Protein AF-A0A970EKI5-F1 (afdb_monomer_lite)

Structure (mmCIF, N/CA/C/O backbone):
data_AF-A0A970EKI5-F1
#
_entry.id   AF-A0A970EKI5-F1
#
loop_
_atom_site.group_PDB
_atom_site.id
_atom_site.type_symbol
_atom_site.label_atom_id
_atom_site.label_alt_id
_atom_site.label_comp_id
_atom_site.label_asym_id
_atom_site.label_entity_id
_atom_site.label_seq_id
_atom_site.pdbx_PDB_ins_code
_atom_site.Cartn_x
_atom_site.Cartn_y
_atom_site.Cartn_z
_atom_site.occupancy
_atom_site.B_iso_or_equiv
_atom_site.auth_seq_id
_atom_site.auth_comp_id
_atom_site.auth_asym_id
_atom_site.auth_atom_id
_atom_site.pdbx_PDB_model_num
ATOM 1 N N . THR A 1 1 ? -1.183 10.285 2.572 1.00 74.50 1 THR A N 1
ATOM 2 C CA . THR A 1 1 ? -2.508 10.358 3.240 1.00 74.50 1 THR A CA 1
ATOM 3 C C . THR A 1 1 ? -2.323 10.202 4.737 1.00 74.50 1 THR A C 1
ATOM 5 O O . THR A 1 1 ? -1.358 9.563 5.136 1.00 74.50 1 THR A O 1
ATOM 8 N N . LYS A 1 2 ? -3.168 10.831 5.566 1.00 91.69 2 LYS A N 1
ATOM 9 C CA . LYS A 1 2 ? -3.153 10.624 7.030 1.00 91.69 2 LYS A CA 1
ATOM 10 C C . LYS A 1 2 ? -3.796 9.268 7.382 1.00 91.69 2 LYS A C 1
ATOM 12 O O . LYS A 1 2 ? -4.567 8.779 6.550 1.00 91.69 2 LYS A O 1
ATOM 17 N N . PRO A 1 3 ? -3.509 8.684 8.560 1.00 95.44 3 PRO A N 1
ATOM 18 C CA . PRO A 1 3 ? -4.217 7.500 9.034 1.00 95.44 3 PRO A CA 1
ATOM 19 C C . PRO A 1 3 ? -5.734 7.721 9.072 1.00 95.44 3 PRO A C 1
ATOM 21 O O . PRO A 1 3 ? -6.184 8.809 9.442 1.00 95.44 3 PRO A O 1
ATOM 24 N N . HIS A 1 4 ? -6.514 6.730 8.644 1.00 96.38 4 HIS A N 1
ATOM 25 C CA . HIS A 1 4 ? -7.979 6.791 8.638 1.00 96.38 4 HIS A CA 1
ATOM 26 C C . HIS A 1 4 ? -8.619 5.394 8.595 1.00 96.38 4 HIS A C 1
ATOM 28 O O . HIS A 1 4 ? -7.933 4.385 8.454 1.00 96.38 4 HIS A O 1
ATOM 34 N N . VAL A 1 5 ? -9.946 5.357 8.752 1.00 97.38 5 VAL A N 1
ATOM 35 C CA . VAL A 1 5 ? -10.779 4.146 8.804 1.00 97.38 5 VAL A CA 1
ATOM 36 C C . VAL A 1 5 ? -11.978 4.300 7.870 1.00 97.38 5 VAL A C 1
ATOM 38 O O . VAL A 1 5 ? -12.521 5.398 7.713 1.00 97.38 5 VAL A O 1
ATOM 41 N N . HIS A 1 6 ? -12.423 3.181 7.304 1.00 96.31 6 HIS A N 1
ATOM 42 C CA . HIS A 1 6 ? -13.653 3.069 6.526 1.00 96.31 6 HIS A CA 1
ATOM 43 C C . HIS A 1 6 ? -14.620 2.039 7.132 1.00 96.31 6 HIS A C 1
ATOM 45 O O . HIS A 1 6 ? -14.210 1.150 7.883 1.00 96.31 6 HIS A O 1
ATOM 51 N N . ASP A 1 7 ? -15.911 2.157 6.798 1.00 96.75 7 ASP A N 1
ATOM 52 C CA . ASP A 1 7 ? -16.972 1.202 7.165 1.00 96.75 7 ASP A CA 1
ATOM 53 C C . ASP A 1 7 ? -17.109 0.033 6.165 1.00 96.75 7 ASP A C 1
ATOM 55 O O . ASP A 1 7 ? -18.027 -0.781 6.279 1.00 96.75 7 ASP A O 1
ATOM 59 N N . TYR A 1 8 ? -16.181 -0.069 5.213 1.00 97.25 8 TYR A N 1
ATOM 60 C CA . TYR A 1 8 ? -16.057 -1.118 4.201 1.00 97.25 8 TYR A CA 1
ATOM 61 C C . TYR A 1 8 ? -14.625 -1.659 4.159 1.00 97.25 8 TYR A C 1
ATOM 63 O O . TYR A 1 8 ? -13.696 -0.997 4.624 1.00 97.25 8 TYR A O 1
ATOM 71 N N . ASP A 1 9 ? -14.456 -2.854 3.592 1.00 98.06 9 ASP A N 1
ATOM 72 C CA . ASP A 1 9 ? -13.129 -3.390 3.287 1.00 98.06 9 ASP A CA 1
ATOM 73 C C . ASP A 1 9 ? -12.539 -2.626 2.088 1.00 98.06 9 ASP A C 1
ATOM 75 O O . ASP A 1 9 ? -13.264 -2.231 1.171 1.00 98.06 9 ASP A O 1
ATOM 79 N N . GLU A 1 10 ? -11.227 -2.424 2.060 1.00 97.88 10 GLU A N 1
ATOM 80 C CA . GLU A 1 10 ? -10.536 -1.750 0.958 1.00 97.88 10 GLU A CA 1
ATOM 81 C C . GLU A 1 10 ? -9.407 -2.624 0.411 1.00 97.88 10 GLU A C 1
ATOM 83 O O . GLU A 1 10 ? -8.630 -3.207 1.166 1.00 97.88 10 GLU A O 1
ATOM 88 N N . ALA A 1 11 ? -9.292 -2.701 -0.915 1.00 98.25 11 ALA A N 1
ATOM 89 C CA . ALA A 1 11 ? -8.128 -3.273 -1.579 1.00 98.25 11 ALA A CA 1
ATOM 90 C C . ALA A 1 11 ? -7.288 -2.157 -2.209 1.00 98.25 11 ALA A C 1
ATOM 92 O O . ALA A 1 11 ? -7.767 -1.419 -3.072 1.00 98.25 11 ALA A O 1
ATOM 93 N N . ILE A 1 12 ? -6.024 -2.057 -1.800 1.00 98.25 12 ILE A N 1
ATOM 94 C CA . ILE A 1 12 ? -5.054 -1.099 -2.329 1.00 98.25 12 ILE A CA 1
ATOM 95 C C . ILE A 1 12 ? -4.026 -1.857 -3.165 1.00 98.25 12 ILE A C 1
ATOM 97 O O . ILE A 1 12 ? -3.293 -2.705 -2.657 1.00 98.25 12 ILE A O 1
ATOM 101 N N . PHE A 1 13 ? -3.956 -1.538 -4.451 1.00 98.31 13 PHE A N 1
ATOM 102 C CA . PHE A 1 13 ? -3.030 -2.147 -5.399 1.00 98.31 13 PHE A CA 1
ATOM 103 C C . PHE A 1 13 ? -1.867 -1.205 -5.694 1.00 98.31 13 PHE A C 1
ATOM 105 O O . PHE A 1 13 ? -2.082 -0.068 -6.113 1.00 98.31 13 PHE A O 1
ATOM 112 N N . PHE A 1 14 ? -0.646 -1.711 -5.536 1.00 98.25 14 PHE A N 1
ATOM 113 C CA . PHE A 1 14 ? 0.605 -1.073 -5.937 1.00 98.25 14 PHE A CA 1
ATOM 114 C C . PHE A 1 14 ? 1.141 -1.806 -7.162 1.00 98.25 14 PHE A C 1
ATOM 116 O O . PHE A 1 14 ? 1.590 -2.947 -7.051 1.00 98.25 14 PHE A O 1
ATOM 123 N N . LEU A 1 15 ? 1.058 -1.180 -8.334 1.00 98.12 15 LEU A N 1
ATOM 124 C CA . LEU A 1 15 ? 1.368 -1.816 -9.616 1.00 98.12 15 LEU A CA 1
ATOM 125 C C . LEU A 1 15 ? 2.459 -1.039 -10.349 1.00 98.12 15 LEU A C 1
ATOM 127 O O . LEU A 1 15 ? 2.325 0.167 -10.561 1.00 98.12 15 LEU A O 1
ATOM 131 N N . GLY A 1 16 ? 3.516 -1.732 -10.771 1.00 97.88 16 GLY A N 1
ATOM 132 C CA . GLY A 1 16 ? 4.555 -1.136 -11.607 1.00 97.88 16 GLY A CA 1
ATOM 133 C C . GLY A 1 16 ? 4.039 -0.729 -12.987 1.00 97.88 16 GLY A C 1
ATOM 134 O O . GLY A 1 16 ? 3.025 -1.237 -13.466 1.00 97.88 16 GLY A O 1
ATOM 135 N N . SER A 1 17 ? 4.738 0.204 -13.634 1.00 97.12 17 SER A N 1
ATOM 136 C CA . SER A 1 17 ? 4.330 0.758 -14.935 1.00 97.12 17 SER A CA 1
ATOM 137 C C . SER A 1 17 ? 4.929 0.065 -16.163 1.00 97.12 17 SER A C 1
ATOM 139 O O . SER A 1 17 ? 4.535 0.404 -17.277 1.00 97.12 17 SER A O 1
ATOM 141 N N . ASP A 1 18 ? 5.870 -0.877 -16.010 1.00 95.44 18 ASP A N 1
ATOM 142 C CA . ASP A 1 18 ? 6.498 -1.563 -17.151 1.00 95.44 18 ASP A CA 1
ATOM 143 C C . ASP A 1 18 ? 5.675 -2.793 -17.579 1.00 95.44 18 ASP A C 1
ATOM 145 O O . ASP A 1 18 ? 5.726 -3.829 -16.912 1.00 95.44 18 ASP A O 1
ATOM 149 N N . PRO A 1 19 ? 4.961 -2.749 -18.722 1.00 93.69 19 PRO A N 1
ATOM 150 C CA . PRO A 1 19 ? 4.117 -3.861 -19.162 1.00 93.69 19 PRO A CA 1
ATOM 151 C C . PRO A 1 19 ? 4.920 -5.096 -19.595 1.00 93.69 19 PRO A C 1
ATOM 153 O O . PRO A 1 19 ? 4.339 -6.139 -19.884 1.00 93.69 19 PRO A O 1
ATOM 156 N N . ARG A 1 20 ? 6.251 -4.993 -19.692 1.00 96.62 20 ARG A N 1
ATOM 157 C CA . ARG A 1 20 ? 7.136 -6.118 -20.022 1.00 96.62 20 ARG A CA 1
ATOM 158 C C . ARG A 1 20 ? 7.730 -6.771 -18.775 1.00 96.62 20 ARG A C 1
ATOM 160 O O . ARG A 1 20 ? 8.353 -7.821 -18.900 1.00 96.62 20 ARG A O 1
ATOM 167 N N . ASN A 1 21 ? 7.558 -6.169 -17.596 1.00 95.69 21 ASN A N 1
ATOM 168 C CA . ASN A 1 21 ? 8.081 -6.684 -16.336 1.00 95.69 21 ASN A CA 1
ATOM 169 C C . ASN A 1 21 ? 7.109 -6.424 -15.173 1.00 95.69 21 ASN A C 1
ATOM 171 O O . ASN A 1 21 ? 7.298 -5.513 -14.373 1.00 95.69 21 ASN A O 1
ATOM 175 N N . PHE A 1 22 ? 6.090 -7.275 -15.049 1.00 92.50 22 PHE A N 1
ATOM 176 C CA . PHE A 1 22 ? 5.058 -7.169 -14.009 1.00 92.50 22 PHE A CA 1
ATOM 177 C C . PHE A 1 22 ? 5.540 -7.452 -12.581 1.00 92.50 22 PHE A C 1
ATOM 179 O O . PHE A 1 22 ? 4.764 -7.284 -11.648 1.00 92.50 22 PHE A O 1
ATOM 186 N N . SER A 1 23 ? 6.780 -7.906 -12.398 1.00 95.94 23 SER A N 1
ATOM 187 C CA . SER A 1 23 ? 7.359 -8.161 -11.072 1.00 95.94 23 SER A CA 1
ATOM 188 C C . SER A 1 23 ? 8.120 -6.955 -10.519 1.00 95.94 23 SER A C 1
ATOM 190 O O . SER A 1 23 ? 8.508 -6.969 -9.352 1.00 95.94 23 SER A O 1
ATOM 192 N N . ASP A 1 24 ? 8.359 -5.937 -11.348 1.00 97.25 24 ASP A N 1
ATOM 193 C CA . ASP A 1 24 ? 9.043 -4.699 -10.978 1.00 97.25 24 ASP A CA 1
ATOM 194 C C . ASP A 1 24 ? 8.011 -3.639 -10.589 1.00 97.25 24 ASP A C 1
ATOM 196 O O . ASP A 1 24 ? 7.162 -3.270 -11.399 1.00 97.25 24 ASP A O 1
ATOM 200 N N . LEU A 1 25 ? 8.075 -3.144 -9.351 1.00 98.31 25 LEU A N 1
ATOM 201 C CA . LEU A 1 25 ? 7.245 -2.017 -8.924 1.00 98.31 25 LEU A CA 1
ATOM 202 C C . LEU A 1 25 ? 7.778 -0.701 -9.495 1.00 98.31 25 LEU A C 1
ATOM 204 O O . LEU A 1 25 ? 6.999 0.210 -9.748 1.00 98.31 25 LEU A O 1
ATOM 208 N N . GLY A 1 26 ? 9.091 -0.585 -9.703 1.00 97.88 26 GLY A N 1
ATOM 209 C CA . GLY A 1 26 ? 9.744 0.670 -10.068 1.00 97.88 26 GLY A CA 1
ATOM 210 C C . GLY A 1 26 ? 9.989 1.616 -8.888 1.00 97.88 26 GLY A C 1
ATOM 211 O O . GLY A 1 26 ? 10.246 2.803 -9.097 1.00 97.88 26 GLY A O 1
ATOM 212 N N . GLY A 1 27 ? 9.907 1.131 -7.649 1.00 97.56 27 GLY A N 1
ATOM 213 C CA . GLY A 1 27 ? 10.116 1.933 -6.446 1.00 97.56 27 GLY A CA 1
ATOM 214 C C . GLY A 1 27 ? 10.036 1.113 -5.163 1.00 97.56 27 GLY A C 1
ATOM 215 O O . GLY A 1 27 ? 9.919 -0.107 -5.203 1.00 97.56 27 GLY A O 1
ATOM 216 N N . GLU A 1 28 ? 10.089 1.802 -4.027 1.00 98.50 28 GLU A N 1
ATOM 217 C CA . GLU A 1 28 ? 9.956 1.220 -2.689 1.00 98.50 28 GLU A CA 1
ATOM 218 C C . GLU A 1 28 ? 8.917 2.013 -1.898 1.00 98.50 28 GLU A C 1
ATOM 220 O O . GLU A 1 28 ? 8.952 3.251 -1.860 1.00 98.50 28 GLU A O 1
ATOM 225 N N . VAL A 1 29 ? 7.984 1.298 -1.279 1.00 98.50 29 VAL A N 1
ATOM 226 C CA . VAL A 1 29 ? 6.838 1.861 -0.566 1.00 98.50 29 VAL A CA 1
ATOM 227 C C . VAL A 1 29 ? 6.826 1.340 0.864 1.00 98.50 29 VAL A C 1
ATOM 229 O O . VAL A 1 29 ? 7.063 0.162 1.110 1.00 98.50 29 VAL A O 1
ATOM 232 N N . GLU A 1 30 ? 6.523 2.231 1.803 1.00 98.44 30 GLU A N 1
ATOM 233 C CA . GLU A 1 30 ? 6.135 1.891 3.168 1.00 98.44 30 GLU A CA 1
ATOM 234 C C . GLU A 1 30 ? 4.628 2.106 3.334 1.00 98.44 30 GLU A C 1
ATOM 236 O O . GLU A 1 30 ? 4.093 3.150 2.948 1.00 98.44 30 GLU A O 1
ATOM 241 N N . PHE A 1 31 ? 3.957 1.126 3.926 1.00 98.19 31 PHE A N 1
ATOM 242 C CA . PHE A 1 31 ? 2.548 1.181 4.287 1.00 98.19 31 PHE A CA 1
ATOM 243 C C . PHE A 1 31 ? 2.371 0.901 5.777 1.00 98.19 31 PHE A C 1
ATOM 245 O O . PHE A 1 31 ? 2.922 -0.073 6.293 1.00 98.19 31 PHE A O 1
ATOM 252 N N . SER A 1 32 ? 1.593 1.745 6.454 1.00 98.19 32 SER A N 1
ATOM 253 C CA . SER A 1 32 ? 1.224 1.561 7.861 1.00 98.19 32 SER A CA 1
ATOM 254 C C . SER A 1 32 ? -0.210 1.060 8.016 1.00 98.19 32 SER A C 1
ATOM 256 O O . SER A 1 32 ? -1.118 1.559 7.345 1.00 98.19 32 SER A O 1
ATOM 258 N N . ILE A 1 33 ? -0.406 0.100 8.921 1.00 97.94 33 ILE A N 1
ATOM 259 C CA . ILE A 1 33 ? -1.707 -0.490 9.261 1.00 97.94 33 ILE A CA 1
ATOM 260 C C . ILE A 1 33 ? -1.721 -0.940 1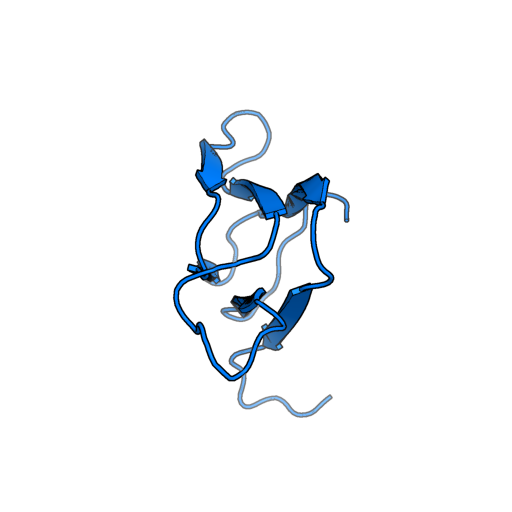0.723 1.00 97.94 3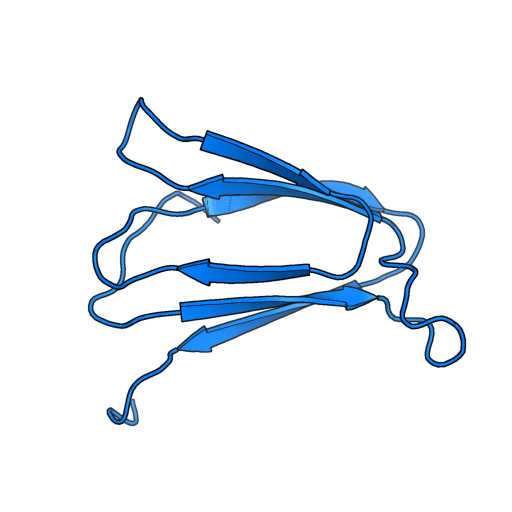3 ILE A C 1
ATOM 262 O O . ILE A 1 33 ? -0.722 -1.452 11.216 1.00 97.94 33 ILE A O 1
ATOM 266 N N . GLY A 1 34 ? -2.840 -0.759 11.417 1.00 97.00 34 GLY A N 1
ATOM 267 C CA . GLY A 1 34 ? -2.986 -1.137 12.824 1.00 97.00 34 GLY A CA 1
ATOM 268 C C . GLY A 1 34 ? -3.628 -0.034 13.658 1.00 97.00 34 GLY A C 1
ATOM 269 O O . GLY A 1 34 ? -4.010 1.010 13.136 1.00 97.00 34 GLY A O 1
ATOM 270 N N . ALA A 1 35 ? -3.791 -0.283 14.956 1.00 95.00 35 ALA A N 1
ATOM 271 C CA . ALA A 1 35 ? -4.334 0.707 15.881 1.00 95.00 35 ALA A CA 1
ATOM 272 C C . ALA A 1 35 ? -3.382 1.906 16.046 1.00 95.00 35 ALA A C 1
ATOM 274 O O . ALA A 1 35 ? -2.171 1.771 15.886 1.00 95.00 35 ALA A O 1
ATOM 275 N N . GLU A 1 36 ? -3.935 3.075 16.384 1.00 90.81 36 GLU A N 1
ATOM 276 C CA . GLU A 1 36 ? -3.137 4.286 16.606 1.00 90.81 36 GLU A CA 1
ATOM 277 C C . GLU A 1 36 ? -2.110 4.064 17.729 1.00 90.81 36 GLU A C 1
ATOM 279 O O . GLU A 1 36 ? -2.475 3.695 18.846 1.00 90.81 36 GLU A O 1
ATOM 284 N N . GLY A 1 37 ? -0.830 4.290 17.426 1.00 93.38 37 GLY A N 1
ATOM 285 C CA . GLY A 1 37 ? 0.291 4.055 18.342 1.00 93.38 37 GLY A CA 1
ATOM 286 C C . GLY A 1 37 ? 0.829 2.619 18.366 1.00 93.38 37 GLY A C 1
ATOM 287 O O . GLY A 1 37 ? 1.853 2.375 19.006 1.00 93.38 37 GLY A O 1
ATOM 288 N N . GLU A 1 38 ? 0.184 1.688 17.662 1.00 96.12 38 GLU A N 1
ATOM 289 C CA . GLU A 1 38 ? 0.583 0.280 17.528 1.00 96.12 38 GLU A CA 1
ATOM 290 C C . GLU A 1 38 ? 0.652 -0.143 16.048 1.00 96.12 38 GLU A C 1
ATOM 292 O O . GLU A 1 38 ? 0.450 -1.309 15.707 1.00 96.12 38 GLU A O 1
ATOM 297 N N . GLU A 1 39 ? 0.909 0.801 15.139 1.00 96.69 39 GLU A N 1
ATOM 298 C CA . GLU A 1 39 ? 0.895 0.534 13.704 1.00 96.69 39 GLU A CA 1
ATOM 299 C C . GLU A 1 39 ? 2.066 -0.361 13.279 1.00 96.69 39 GLU A C 1
ATOM 301 O O . GLU A 1 39 ? 3.244 -0.067 13.512 1.00 96.69 39 GLU A O 1
ATOM 306 N N . GLU A 1 40 ? 1.749 -1.415 12.537 1.00 97.50 40 GLU A N 1
ATOM 307 C CA . GLU A 1 40 ? 2.728 -2.205 11.811 1.00 97.50 40 GLU A CA 1
ATOM 308 C C . GLU A 1 40 ? 3.151 -1.472 10.535 1.00 97.50 40 GLU A C 1
ATOM 310 O O . GLU A 1 40 ? 2.332 -0.873 9.829 1.00 97.50 40 GLU A O 1
ATOM 315 N N . LYS A 1 41 ? 4.449 -1.526 10.219 1.00 97.62 41 LYS A N 1
ATOM 316 C CA . LYS A 1 41 ? 5.020 -0.928 9.007 1.00 97.62 41 LYS A CA 1
ATOM 317 C C . LYS A 1 41 ? 5.511 -2.009 8.066 1.00 97.62 41 LYS A C 1
ATOM 319 O O . LYS A 1 41 ? 6.417 -2.769 8.399 1.00 97.62 41 LYS A O 1
ATOM 324 N N . TYR A 1 42 ? 4.963 -2.004 6.862 1.00 98.19 42 TYR A N 1
ATOM 325 C CA . TYR A 1 42 ? 5.339 -2.907 5.788 1.00 98.19 42 TYR A CA 1
ATOM 326 C C . TYR A 1 42 ? 6.111 -2.135 4.731 1.00 98.19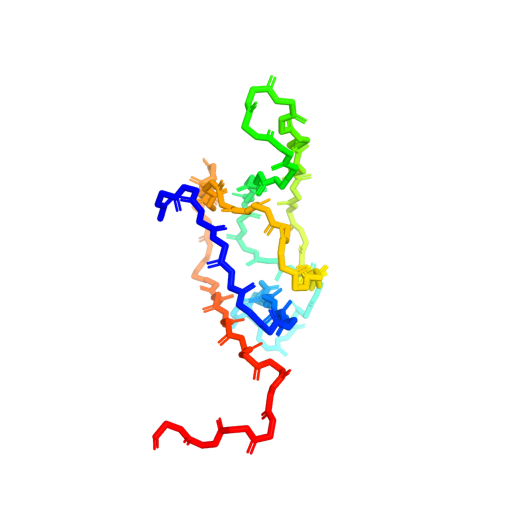 42 TYR A C 1
ATOM 328 O O . TYR A 1 42 ? 5.589 -1.175 4.172 1.00 98.19 42 TYR A O 1
ATOM 336 N N . ILE A 1 43 ? 7.349 -2.551 4.462 1.00 98.44 43 ILE A N 1
ATOM 337 C CA . ILE A 1 43 ? 8.198 -1.973 3.416 1.00 98.44 43 ILE A CA 1
ATOM 338 C C . ILE A 1 43 ? 8.354 -3.007 2.305 1.00 98.44 43 ILE A C 1
ATOM 340 O O . ILE A 1 43 ? 8.713 -4.153 2.576 1.00 98.44 43 ILE A O 1
ATOM 344 N N . PHE A 1 44 ? 8.076 -2.610 1.067 1.00 98.44 44 PHE A N 1
ATOM 345 C CA . PHE A 1 44 ? 8.137 -3.493 -0.093 1.00 98.44 44 PHE A CA 1
ATOM 346 C C . PHE A 1 44 ? 8.582 -2.751 -1.358 1.00 98.44 44 PHE A C 1
ATOM 348 O O . PHE A 1 44 ? 8.319 -1.562 -1.535 1.00 98.44 44 PHE A O 1
ATOM 355 N N . ASP A 1 45 ? 9.241 -3.483 -2.255 1.00 97.75 45 ASP A N 1
ATOM 356 C CA . ASP A 1 45 ? 9.784 -3.008 -3.535 1.00 97.75 45 ASP A CA 1
ATOM 357 C C . ASP A 1 45 ? 9.223 -3.777 -4.749 1.00 97.75 45 ASP A C 1
ATOM 359 O O . ASP A 1 45 ? 9.693 -3.636 -5.879 1.00 97.75 45 ASP A O 1
ATOM 363 N N . LYS A 1 46 ? 8.188 -4.592 -4.521 1.00 98.06 46 LYS A N 1
ATOM 364 C CA . LYS A 1 46 ? 7.498 -5.391 -5.542 1.00 98.06 46 LYS A CA 1
ATOM 365 C C . LYS A 1 46 ? 6.017 -5.036 -5.607 1.00 98.06 46 LYS A C 1
ATOM 367 O O . LYS A 1 46 ? 5.456 -4.599 -4.596 1.00 98.06 46 LYS A O 1
ATOM 372 N N . PRO A 1 47 ? 5.358 -5.256 -6.759 1.00 98.31 47 PRO A N 1
ATOM 373 C CA . PRO A 1 47 ? 3.921 -5.074 -6.872 1.00 98.31 47 PRO A CA 1
ATOM 374 C C . PRO A 1 47 ? 3.189 -5.873 -5.798 1.00 98.31 47 PRO A C 1
ATOM 376 O O . PRO A 1 47 ? 3.460 -7.056 -5.593 1.00 98.31 47 PRO A O 1
ATOM 379 N N . THR A 1 48 ? 2.308 -5.191 -5.075 1.00 98.50 48 THR A N 1
ATOM 380 C CA . THR A 1 48 ? 1.703 -5.686 -3.835 1.00 98.50 48 THR A CA 1
ATOM 381 C C . THR A 1 48 ? 0.240 -5.269 -3.795 1.00 98.50 48 THR A C 1
ATOM 383 O O . THR A 1 48 ? -0.106 -4.156 -4.188 1.00 98.50 48 THR A O 1
ATOM 386 N N . ALA A 1 49 ? -0.623 -6.162 -3.318 1.00 97.94 49 ALA A N 1
ATOM 387 C CA . ALA A 1 49 ? -1.995 -5.835 -2.961 1.00 97.94 49 ALA A CA 1
ATOM 388 C C . ALA A 1 49 ? -2.123 -5.885 -1.438 1.00 97.94 49 ALA A C 1
ATOM 390 O O . ALA A 1 49 ? -1.758 -6.886 -0.821 1.00 97.94 49 ALA A O 1
ATOM 391 N N . VAL A 1 50 ? -2.639 -4.814 -0.845 1.00 98.06 50 VAL A N 1
ATOM 392 C CA . VAL A 1 50 ? -2.968 -4.761 0.578 1.00 98.06 50 VAL A CA 1
ATOM 393 C C . VAL A 1 50 ? -4.480 -4.770 0.713 1.00 98.06 50 VAL A C 1
ATOM 395 O O . VAL A 1 50 ? -5.156 -3.927 0.131 1.00 98.06 50 VAL A O 1
ATOM 398 N N . VAL A 1 51 ? -5.008 -5.732 1.467 1.00 97.94 51 VAL A N 1
ATOM 399 C CA . VAL A 1 51 ? -6.435 -5.805 1.788 1.00 97.94 51 VAL A CA 1
ATOM 400 C C . VAL A 1 51 ? -6.610 -5.336 3.223 1.00 97.94 51 VAL A C 1
ATOM 402 O O . VAL A 1 51 ? -6.131 -5.986 4.151 1.00 97.94 51 VAL A O 1
ATOM 405 N N . VAL A 1 52 ? -7.267 -4.195 3.389 1.00 98.19 52 VAL A N 1
ATOM 406 C CA . VAL A 1 52 ? -7.556 -3.579 4.680 1.00 98.19 52 VAL A CA 1
ATOM 407 C C . VAL A 1 52 ? -8.985 -3.950 5.081 1.00 98.19 52 VAL A C 1
ATOM 409 O O . VAL A 1 52 ? -9.927 -3.547 4.394 1.00 98.19 52 VAL A O 1
ATOM 412 N N . PRO A 1 53 ? -9.186 -4.709 6.172 1.00 97.75 53 PRO A N 1
ATOM 413 C CA . PRO A 1 53 ? -10.526 -4.983 6.674 1.00 97.75 53 PRO A CA 1
ATOM 414 C C . PRO A 1 53 ? -11.226 -3.710 7.166 1.00 97.75 53 PRO A C 1
ATOM 416 O O . PRO A 1 53 ? -10.589 -2.787 7.683 1.00 97.75 53 PRO A O 1
ATOM 419 N N . LYS A 1 54 ? -12.556 -3.684 7.083 1.00 97.44 54 LYS A N 1
ATOM 420 C CA . LYS A 1 54 ? -13.392 -2.611 7.628 1.00 97.44 54 LYS A CA 1
ATOM 421 C C . LYS A 1 54 ? -13.057 -2.347 9.095 1.00 97.44 54 LYS A C 1
ATOM 423 O O . LYS A 1 54 ? -12.851 -3.273 9.881 1.00 97.44 54 LYS A O 1
ATOM 428 N N . GLY A 1 55 ? -13.056 -1.077 9.485 1.00 97.38 55 GLY A N 1
ATOM 429 C CA . GLY A 1 55 ? -12.747 -0.680 10.859 1.00 97.38 55 GLY A CA 1
ATOM 430 C C . GLY A 1 55 ? -11.259 -0.706 11.229 1.00 97.38 55 GLY A C 1
ATOM 431 O O . GLY A 1 55 ? -10.937 -0.316 12.348 1.00 97.38 55 GLY A O 1
ATOM 432 N N . VAL A 1 56 ? -10.354 -1.123 10.335 1.00 98.06 56 VAL A N 1
ATOM 433 C CA . VAL A 1 56 ? -8.909 -1.148 10.611 1.00 98.06 56 VAL A CA 1
ATOM 434 C C . VAL A 1 56 ? -8.267 0.179 10.196 1.00 98.06 56 VAL A C 1
ATOM 436 O O . VAL A 1 56 ? -8.372 0.563 9.023 1.00 98.06 56 VAL A O 1
ATOM 439 N N . PRO A 1 57 ? -7.600 0.904 11.119 1.00 97.81 57 PRO A N 1
ATOM 440 C CA . PRO A 1 57 ? -6.863 2.096 10.743 1.00 97.81 57 PRO A CA 1
ATOM 441 C C . PRO A 1 57 ? -5.677 1.727 9.858 1.00 97.81 57 PRO A C 1
ATOM 443 O O . PRO A 1 57 ? -4.953 0.759 10.094 1.00 97.81 57 PRO A O 1
ATOM 446 N N . HIS A 1 58 ? -5.511 2.494 8.794 1.00 97.94 58 HIS A N 1
ATOM 447 C CA . HIS A 1 58 ? -4.460 2.293 7.810 1.00 9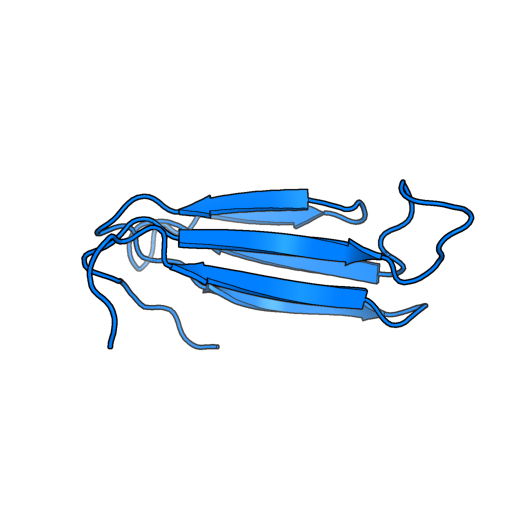7.94 58 HIS A CA 1
ATOM 448 C C . HIS A 1 58 ? -4.004 3.638 7.254 1.00 97.94 58 HIS A C 1
ATOM 450 O O . HIS A 1 58 ? -4.625 4.667 7.534 1.00 97.94 58 HIS A O 1
ATOM 456 N N . CYS A 1 59 ? -2.942 3.616 6.440 1.00 97.19 59 CYS A N 1
ATOM 457 C CA . CYS A 1 59 ? -2.137 4.776 6.054 1.00 97.19 59 CYS A CA 1
ATOM 458 C C . CYS A 1 59 ? -1.274 5.325 7.214 1.00 97.19 59 CYS A C 1
ATOM 460 O O . CYS A 1 59 ? -1.598 5.123 8.382 1.00 97.19 59 CYS A O 1
ATOM 462 N N . PRO A 1 60 ? -0.173 6.046 6.911 1.00 97.00 60 PRO A N 1
ATOM 463 C CA . PRO A 1 60 ? 0.235 6.561 5.596 1.00 97.00 60 PRO A CA 1
ATOM 464 C C . PRO A 1 60 ? 0.757 5.513 4.600 1.00 97.00 60 PRO A C 1
ATOM 466 O O . PRO A 1 60 ? 1.301 4.481 4.975 1.00 97.00 60 PRO A O 1
ATOM 469 N N . ILE A 1 61 ? 0.618 5.846 3.311 1.00 97.56 61 ILE A N 1
ATOM 470 C CA . ILE A 1 61 ? 1.465 5.338 2.223 1.00 97.56 61 ILE A CA 1
ATOM 471 C C . ILE A 1 61 ? 2.617 6.330 2.054 1.00 97.56 61 ILE A C 1
ATOM 473 O O . ILE A 1 61 ? 2.372 7.525 1.843 1.00 97.56 61 ILE A O 1
ATOM 477 N N . VAL A 1 62 ? 3.855 5.849 2.127 1.00 97.31 62 VAL A N 1
ATOM 478 C CA . VAL A 1 62 ? 5.070 6.650 1.940 1.00 97.31 62 VAL A CA 1
ATOM 479 C C . VAL A 1 62 ? 5.909 6.043 0.823 1.00 97.31 62 VAL A C 1
ATOM 481 O O . VAL A 1 62 ? 6.424 4.938 0.955 1.00 97.31 62 VAL A O 1
ATOM 484 N N . THR A 1 63 ? 6.109 6.790 -0.260 1.00 97.50 63 THR A N 1
ATOM 485 C CA . THR A 1 63 ? 7.077 6.423 -1.301 1.00 97.50 63 THR A CA 1
ATOM 486 C C . THR A 1 63 ? 8.485 6.729 -0.797 1.00 97.50 63 THR A C 1
ATOM 488 O O . THR A 1 63 ? 8.870 7.895 -0.705 1.00 97.50 63 THR A O 1
ATOM 491 N N . LYS A 1 64 ? 9.249 5.692 -0.446 1.00 97.75 64 LYS A N 1
ATOM 492 C CA . LYS A 1 64 ? 10.634 5.809 0.042 1.00 97.75 64 LYS A CA 1
ATOM 493 C C . LYS A 1 64 ? 11.608 6.074 -1.101 1.00 97.75 64 LYS A C 1
ATOM 495 O O . LYS A 1 64 ? 12.528 6.875 -0.957 1.00 97.75 64 LYS A O 1
ATOM 500 N N . ARG A 1 65 ? 11.383 5.417 -2.242 1.00 98.12 65 ARG A N 1
ATOM 501 C CA . ARG A 1 65 ? 12.183 5.546 -3.464 1.00 98.12 65 ARG A CA 1
ATOM 502 C C . ARG A 1 65 ? 11.286 5.440 -4.691 1.00 98.12 65 ARG A C 1
ATOM 504 O O . ARG A 1 65 ? 10.337 4.660 -4.697 1.00 98.12 65 ARG A O 1
ATOM 511 N N . ILE A 1 66 ? 11.609 6.201 -5.732 1.00 97.19 66 ILE A N 1
ATOM 512 C CA . ILE A 1 66 ? 10.956 6.118 -7.038 1.00 97.19 66 ILE A CA 1
ATOM 513 C C . ILE A 1 66 ? 12.014 6.103 -8.141 1.00 97.19 66 ILE A C 1
ATOM 515 O O . ILE A 1 66 ? 12.859 6.992 -8.213 1.00 97.19 66 ILE A O 1
ATOM 519 N N . GLU A 1 67 ? 11.975 5.073 -8.978 1.00 97.31 67 GLU A N 1
ATOM 520 C CA . GLU A 1 67 ? 12.863 4.898 -10.135 1.00 97.31 67 GLU A CA 1
ATOM 521 C C . GLU A 1 67 ? 12.061 4.969 -11.439 1.00 97.31 67 GLU A C 1
ATOM 523 O O . GLU A 1 67 ? 12.488 5.592 -12.411 1.00 97.31 67 GLU A O 1
ATOM 528 N N . LYS A 1 68 ? 10.860 4.381 -11.437 1.00 96.38 68 LYS A N 1
ATOM 529 C CA . LYS A 1 68 ? 9.851 4.482 -12.492 1.00 96.38 68 LYS A CA 1
ATOM 530 C C . LYS A 1 68 ? 8.503 4.846 -11.861 1.00 96.38 68 LYS A C 1
ATOM 532 O O . LYS A 1 68 ? 8.274 4.542 -10.690 1.00 96.38 68 LYS A O 1
ATOM 537 N N . PRO A 1 69 ? 7.582 5.473 -12.610 1.00 96.19 69 PRO A N 1
ATOM 538 C CA . PRO A 1 69 ? 6.219 5.668 -12.134 1.00 96.19 69 PRO A CA 1
ATOM 539 C C . PRO A 1 69 ? 5.569 4.331 -11.760 1.00 96.19 69 PRO A C 1
ATOM 541 O O . PRO A 1 69 ? 5.839 3.309 -12.389 1.00 96.19 69 PRO A O 1
ATOM 544 N N . PHE A 1 70 ? 4.671 4.348 -10.786 1.00 97.44 70 PHE A N 1
ATOM 545 C CA . PHE A 1 70 ? 3.822 3.211 -10.450 1.00 97.44 70 PHE A CA 1
ATOM 546 C C . PHE A 1 70 ? 2.428 3.703 -10.075 1.00 97.44 70 PHE A C 1
ATOM 548 O O . PHE A 1 70 ? 2.236 4.867 -9.712 1.00 97.44 70 PHE A O 1
ATOM 555 N N . LEU A 1 71 ? 1.445 2.823 -10.212 1.00 96.94 71 LEU A N 1
ATOM 556 C CA . LEU A 1 71 ? 0.054 3.093 -9.889 1.00 96.94 71 LEU A CA 1
ATOM 557 C C . LEU A 1 71 ? -0.229 2.679 -8.445 1.00 96.94 71 LEU A C 1
ATOM 559 O O . LEU A 1 71 ? 0.128 1.576 -8.032 1.00 96.94 71 LEU A O 1
ATOM 563 N N . VAL A 1 72 ? -0.932 3.547 -7.720 1.00 97.62 72 VAL A N 1
ATOM 564 C CA . VAL A 1 72 ? -1.630 3.193 -6.482 1.00 97.62 72 VAL A CA 1
ATOM 565 C C . VAL A 1 72 ? -3.122 3.305 -6.753 1.00 97.62 72 VAL A C 1
ATOM 567 O O . VAL A 1 72 ? -3.613 4.388 -7.071 1.00 97.62 72 VAL A O 1
ATOM 570 N N . MET A 1 73 ? -3.838 2.191 -6.658 1.00 97.62 73 MET A N 1
ATOM 571 C CA . MET A 1 73 ? -5.278 2.131 -6.889 1.00 97.62 73 MET A CA 1
ATOM 572 C C . MET A 1 73 ? -5.971 1.622 -5.632 1.00 97.62 73 MET A C 1
ATOM 574 O O . MET A 1 73 ? -5.759 0.481 -5.238 1.00 97.62 73 MET A O 1
ATOM 578 N N . ALA A 1 74 ? -6.798 2.468 -5.026 1.00 96.81 74 ALA A N 1
ATOM 579 C CA . ALA A 1 74 ? -7.630 2.114 -3.884 1.00 96.81 74 ALA A CA 1
ATOM 580 C C . ALA A 1 74 ? -9.044 1.769 -4.366 1.00 96.81 74 ALA A C 1
ATOM 582 O O . ALA A 1 74 ? -9.660 2.540 -5.109 1.00 96.81 74 ALA A O 1
ATOM 583 N N . VAL A 1 75 ? -9.533 0.593 -3.980 1.00 97.25 75 VAL A N 1
ATOM 584 C CA . VAL A 1 75 ? -10.837 0.062 -4.380 1.00 97.25 75 VAL A CA 1
ATOM 585 C C . VAL A 1 75 ? -11.651 -0.239 -3.129 1.00 97.25 75 VAL A C 1
ATOM 587 O O . VAL A 1 75 ? -11.342 -1.174 -2.391 1.00 97.25 75 VAL A O 1
ATOM 590 N N . SER A 1 76 ? -12.720 0.528 -2.916 1.00 97.00 76 SER A N 1
ATOM 591 C CA . SER A 1 76 ? -13.717 0.243 -1.883 1.00 97.00 76 SER A CA 1
ATOM 592 C C . SER A 1 76 ? -14.482 -1.032 -2.246 1.00 97.00 76 SER A C 1
ATOM 594 O O . SER A 1 76 ? -15.149 -1.089 -3.281 1.00 97.00 76 SER A O 1
ATOM 596 N N . LEU A 1 77 ? -14.404 -2.056 -1.401 1.00 96.50 77 LEU A N 1
ATOM 597 C CA . LEU A 1 77 ? -15.113 -3.320 -1.580 1.00 96.50 77 LEU A CA 1
ATOM 598 C C . LEU A 1 77 ? -16.494 -3.212 -0.927 1.00 96.50 77 LEU A C 1
ATOM 600 O O . LEU A 1 77 ? -16.734 -3.689 0.181 1.00 96.50 77 LEU A O 1
ATOM 604 N N . THR A 1 78 ? -17.406 -2.523 -1.608 1.00 95.38 78 THR A N 1
ATOM 605 C CA . THR A 1 78 ? -18.773 -2.302 -1.130 1.00 95.38 78 THR A CA 1
ATOM 606 C C . THR A 1 78 ? -19.777 -2.370 -2.277 1.00 95.38 78 THR A C 1
ATOM 608 O O . THR A 1 78 ? -19.471 -2.032 -3.417 1.00 95.38 78 THR A O 1
ATOM 611 N N . ASP A 1 79 ? -20.988 -2.820 -1.962 1.00 92.12 7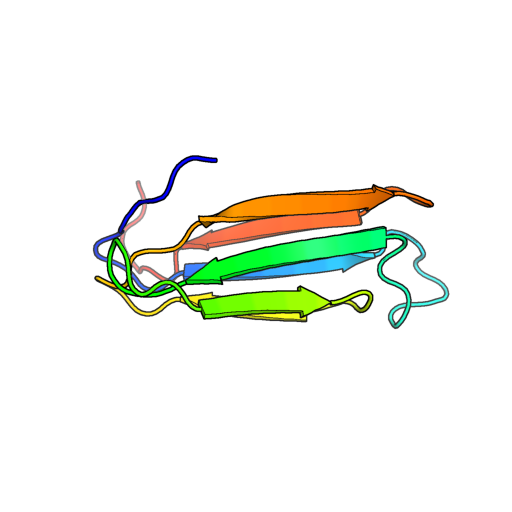9 ASP A N 1
ATOM 612 C CA . ASP A 1 79 ? -22.165 -2.788 -2.830 1.00 92.12 79 ASP A CA 1
ATOM 613 C C . ASP A 1 79 ? -22.854 -1.412 -2.845 1.00 92.12 79 ASP A C 1
ATOM 615 O O . ASP A 1 79 ? -23.704 -1.146 -3.697 1.00 92.12 79 ASP A O 1
ATOM 619 N N . LYS A 1 80 ? -22.473 -0.515 -1.928 1.00 86.88 80 LYS A N 1
ATOM 620 C CA . LYS A 1 80 ? -22.950 0.865 -1.896 1.00 86.88 80 LYS A CA 1
ATOM 621 C C . LYS A 1 80 ? -22.300 1.650 -3.034 1.00 86.88 80 LYS A C 1
ATOM 623 O O . LYS A 1 80 ? -21.124 2.007 -2.976 1.00 86.88 80 LYS A O 1
ATOM 628 N N . THR A 1 81 ? -23.071 1.980 -4.061 1.00 77.38 81 THR A N 1
ATOM 629 C CA . THR A 1 81 ? -22.688 3.043 -4.996 1.00 77.38 81 THR A CA 1
ATOM 630 C C . THR A 1 81 ? -22.826 4.387 -4.283 1.00 77.38 81 THR A C 1
ATOM 632 O O . THR A 1 81 ? -23.851 4.618 -3.640 1.00 77.38 81 THR A O 1
ATOM 635 N N . LYS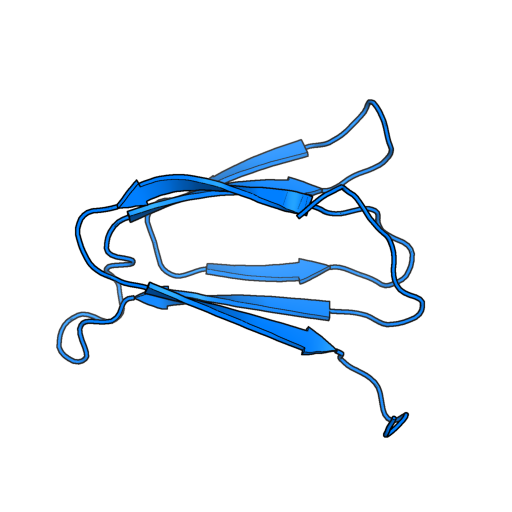 A 1 82 ? -21.794 5.238 -4.356 1.00 58.16 82 LYS A N 1
ATOM 636 C CA . LYS A 1 82 ? -21.867 6.624 -3.863 1.00 58.16 82 LYS A CA 1
ATOM 637 C C . LYS A 1 82 ? -23.062 7.376 -4.439 1.00 58.16 82 LYS A C 1
ATOM 639 O O . LYS A 1 82 ? -23.357 7.160 -5.635 1.00 58.16 82 LYS A O 1
#

Radius of gyration: 13.41 Å; chains: 1; bounding box: 36×19×38 Å

Secondary structure (DSSP, 8-state):
---B--SSEEEEEEEES-TT-TT--SEEEEEEESSTT--EEEEESS-EEEEE-TT--EEEEEEEEESS-EEEEEEEE-S---

Sequence (82 aa):
TKPHVHDYDEAIFFLGSDPRNFSDLGGEVEFSIGAEGEEEKYIFDKPTAVVVPKGVPHCPIVTKRIEKPFLVMAVSLTDKTK

pLDDT: mean 95.92, std 5.64, range [58.16, 98.5]

Foldseek 3Di:
DDKDFAQFKKKKKQFDDDPVDRFFSQFKKWKWWADVVPIDIDIDGGTDIDIGGHPIIIDDIDTPTGRGDIDIDMDGPDPDDD